Protein AF-X0Y1Q6-F1 (afdb_monomer_lite)

Radius of gyration: 17.25 Å; chains: 1; bounding box: 42×23×41 Å

Organism: NCBI:txid412755

Secondar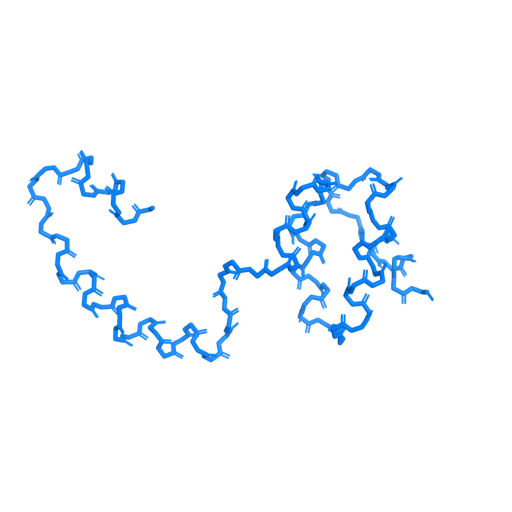y structure (DSSP, 8-state):
-HHHHHHH-TT---HHHHHHHHHHHHHHHHHH--S--HHHHHHHHTT--HHHHHHHHHHS-HHHHHHHHHHHTTS--SS--HHHHHHHT-

Sequence (90 aa):
MLNELNKRYYEFNIDPLYEFAMSRFYLLKDKYNWGPSLSYYLSAEYNIHPTYIQELLYNYPKDVVLKAINYLKNENCNSFDKKLLRRSIQ

Structure (mmCIF, N/CA/C/O backbone):
data_AF-X0Y1Q6-F1
#
_entry.id   AF-X0Y1Q6-F1
#
loop_
_atom_site.group_PDB
_atom_site.id
_atom_site.type_symbol
_atom_site.label_atom_id
_atom_site.label_alt_id
_atom_site.label_comp_id
_atom_site.label_asym_id
_atom_site.label_entity_id
_atom_site.label_seq_id
_atom_site.pdbx_PDB_ins_code
_atom_site.Cartn_x
_atom_site.Cartn_y
_atom_site.Cartn_z
_atom_site.occupancy
_atom_site.B_iso_or_equiv
_atom_site.auth_seq_id
_atom_site.auth_comp_id
_atom_site.auth_asym_id
_atom_site.auth_atom_id
_atom_site.pdbx_PDB_model_num
ATOM 1 N N . MET A 1 1 ? 12.394 4.746 -11.259 1.00 62.16 1 MET A N 1
ATOM 2 C CA . MET A 1 1 ? 13.267 3.596 -10.930 1.00 62.16 1 MET A CA 1
ATOM 3 C C . MET A 1 1 ? 14.045 3.125 -12.156 1.00 62.16 1 MET A C 1
ATOM 5 O O . MET A 1 1 ? 15.248 3.302 -12.155 1.00 62.16 1 MET A O 1
ATOM 9 N N . LEU A 1 2 ? 13.397 2.651 -13.229 1.00 68.12 2 LEU A N 1
ATOM 10 C CA . LEU A 1 2 ? 14.085 2.269 -14.482 1.00 68.12 2 LEU A CA 1
ATOM 11 C C . LEU A 1 2 ? 14.792 3.451 -15.171 1.00 68.12 2 LEU A C 1
ATOM 13 O O . LEU A 1 2 ? 15.993 3.392 -15.402 1.00 68.12 2 LEU A O 1
ATOM 17 N N . ASN A 1 3 ? 14.101 4.582 -15.347 1.00 70.12 3 ASN A N 1
ATOM 18 C CA . ASN A 1 3 ? 14.720 5.806 -15.879 1.00 70.12 3 ASN A CA 1
ATOM 19 C C . ASN A 1 3 ? 15.905 6.309 -15.033 1.00 70.12 3 ASN A C 1
ATOM 21 O O . ASN A 1 3 ? 16.818 6.927 -15.562 1.00 70.12 3 ASN A O 1
ATOM 25 N N . GLU A 1 4 ? 15.896 6.052 -13.721 1.00 76.44 4 GLU A N 1
ATOM 26 C CA . GLU A 1 4 ? 16.996 6.436 -12.825 1.00 76.44 4 GLU A CA 1
ATOM 27 C C . GLU A 1 4 ? 18.204 5.499 -12.967 1.00 76.44 4 GLU A C 1
ATOM 29 O O . GLU A 1 4 ? 19.339 5.952 -12.860 1.00 76.44 4 GLU A O 1
ATOM 34 N N . LEU A 1 5 ? 17.982 4.214 -13.267 1.00 72.81 5 LEU A N 1
ATOM 35 C CA . LEU A 1 5 ? 19.055 3.269 -13.592 1.00 72.81 5 LEU A CA 1
ATOM 36 C C . LEU A 1 5 ? 19.733 3.638 -14.916 1.00 72.81 5 LEU A C 1
ATOM 38 O O . LEU A 1 5 ? 20.958 3.683 -14.966 1.00 72.81 5 LEU A O 1
ATOM 42 N N . ASN A 1 6 ? 18.948 4.000 -15.937 1.00 72.62 6 ASN A N 1
ATOM 43 C CA . ASN A 1 6 ? 19.471 4.443 -17.235 1.00 72.62 6 ASN A CA 1
ATOM 44 C C . ASN A 1 6 ? 20.350 5.700 -17.115 1.00 72.62 6 ASN A C 1
ATOM 46 O O . ASN A 1 6 ? 21.381 5.818 -17.762 1.00 72.62 6 ASN A O 1
ATOM 50 N N . LYS A 1 7 ? 19.969 6.638 -16.237 1.00 75.00 7 LYS A N 1
ATOM 51 C CA . LYS A 1 7 ? 20.765 7.846 -15.961 1.00 75.00 7 LYS 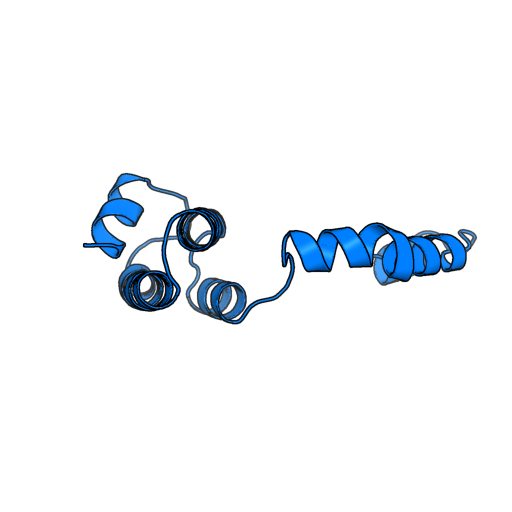A CA 1
ATOM 52 C C . LYS A 1 7 ? 22.067 7.558 -15.207 1.00 75.00 7 LYS A C 1
ATOM 54 O O . LYS A 1 7 ? 23.014 8.328 -15.331 1.00 75.00 7 LYS A O 1
ATOM 59 N N . ARG A 1 8 ? 22.100 6.510 -14.373 1.00 74.06 8 ARG A N 1
ATOM 60 C CA . ARG A 1 8 ? 23.268 6.161 -13.543 1.00 74.06 8 ARG A CA 1
ATOM 61 C C . ARG A 1 8 ? 24.291 5.299 -14.276 1.00 74.06 8 ARG A C 1
ATOM 63 O O . ARG A 1 8 ? 25.472 5.392 -13.961 1.00 74.06 8 ARG A O 1
ATOM 70 N N . TYR A 1 9 ? 23.855 4.492 -15.236 1.00 73.00 9 TYR A N 1
ATOM 71 C CA . TYR A 1 9 ? 24.713 3.587 -15.995 1.00 73.00 9 TYR A CA 1
ATOM 72 C C . TYR A 1 9 ? 24.573 3.895 -17.489 1.00 73.00 9 TYR A C 1
ATOM 74 O O . TYR A 1 9 ? 23.776 3.271 -18.180 1.00 73.00 9 TYR A O 1
ATOM 82 N N . TYR A 1 10 ? 25.349 4.870 -17.976 1.00 63.09 10 TYR A N 1
ATOM 83 C CA . TYR A 1 10 ? 25.292 5.386 -19.357 1.00 63.09 10 TYR A CA 1
ATOM 84 C C . TYR A 1 10 ? 25.552 4.333 -20.454 1.00 63.09 10 TYR A C 1
ATOM 86 O O . TYR A 1 10 ? 25.205 4.567 -21.607 1.00 63.09 10 TYR A O 1
ATOM 94 N N . GLU A 1 11 ? 26.134 3.180 -20.114 1.00 70.38 11 GLU A N 1
ATOM 95 C CA . GLU A 1 11 ? 26.425 2.083 -21.052 1.00 70.38 11 GLU A CA 1
ATOM 96 C C . GLU A 1 11 ? 25.424 0.918 -20.967 1.00 70.38 11 GLU A C 1
ATOM 98 O O . GLU A 1 11 ? 25.550 -0.071 -21.689 1.00 70.38 11 GLU A O 1
ATOM 103 N N . PHE A 1 12 ? 24.425 0.992 -20.083 1.00 75.56 12 PHE A N 1
ATOM 104 C CA . PHE A 1 12 ? 23.467 -0.094 -19.915 1.00 75.56 12 PHE A CA 1
ATOM 105 C C . PHE A 1 12 ? 22.302 0.057 -20.894 1.00 75.56 12 PHE A C 1
ATOM 107 O O . PHE A 1 12 ? 21.458 0.937 -20.734 1.00 75.56 12 PHE A O 1
ATOM 114 N N . ASN A 1 13 ? 22.216 -0.833 -21.887 1.00 82.25 13 ASN A N 1
ATOM 115 C CA . ASN A 1 13 ? 21.027 -0.915 -22.731 1.00 82.25 13 ASN A CA 1
ATOM 116 C C . ASN A 1 13 ? 19.823 -1.375 -21.890 1.00 82.25 13 ASN A C 1
ATOM 118 O O . ASN A 1 13 ? 19.721 -2.543 -21.510 1.00 82.25 13 ASN A O 1
ATOM 122 N N . ILE A 1 14 ? 18.916 -0.444 -21.598 1.00 86.25 14 ILE A N 1
ATOM 123 C CA . ILE A 1 14 ? 17.736 -0.681 -20.766 1.00 86.25 14 ILE A CA 1
ATOM 124 C C . ILE A 1 14 ? 16.528 -1.212 -21.556 1.00 86.25 14 ILE A C 1
ATOM 126 O O . ILE A 1 14 ? 15.571 -1.687 -20.942 1.00 86.25 14 ILE A O 1
ATOM 130 N N . ASP A 1 15 ? 16.569 -1.192 -22.891 1.00 87.56 15 ASP A N 1
ATOM 131 C CA . ASP A 1 15 ? 15.447 -1.603 -23.747 1.00 87.56 15 ASP A CA 1
ATOM 132 C C . ASP A 1 15 ? 14.955 -3.034 -23.457 1.00 87.56 15 ASP A C 1
ATOM 134 O O . ASP A 1 15 ? 13.750 -3.208 -23.253 1.00 87.56 15 ASP A O 1
ATOM 138 N N . PRO A 1 16 ? 15.830 -4.050 -23.279 1.00 89.75 16 PRO A N 1
ATOM 139 C CA . PRO A 1 16 ? 15.386 -5.398 -22.918 1.00 89.75 16 PRO A CA 1
ATOM 140 C C . PRO A 1 16 ? 14.650 -5.447 -21.573 1.00 89.75 16 PRO A C 1
ATOM 142 O O . PRO A 1 16 ? 13.761 -6.272 -21.363 1.00 89.75 16 PRO A O 1
ATOM 145 N N . LEU A 1 17 ? 15.005 -4.560 -20.640 1.00 87.25 17 LEU A N 1
ATOM 146 C CA . LEU A 1 17 ? 14.364 -4.488 -19.333 1.00 87.25 17 LEU A CA 1
ATOM 147 C C . LEU A 1 17 ? 12.989 -3.818 -19.423 1.00 87.25 17 LEU A C 1
ATOM 149 O O . LEU A 1 17 ? 12.069 -4.236 -18.714 1.00 87.25 17 LEU A O 1
ATOM 153 N N . TYR A 1 18 ? 12.819 -2.833 -20.309 1.00 87.75 18 TYR A N 1
ATOM 154 C CA . TYR A 1 18 ? 11.499 -2.287 -20.626 1.00 87.75 18 TYR A CA 1
ATOM 155 C C . TYR A 1 18 ? 10.602 -3.333 -21.279 1.00 87.75 18 TYR A C 1
ATOM 157 O O . TYR A 1 18 ? 9.480 -3.527 -20.810 1.00 87.75 18 TYR A O 1
ATOM 165 N N . GLU A 1 19 ? 11.095 -4.061 -22.282 1.00 90.44 19 GLU A N 1
ATOM 166 C CA . GLU A 1 19 ? 10.340 -5.146 -22.919 1.00 90.44 19 GLU A CA 1
ATOM 167 C C . GLU A 1 19 ? 9.931 -6.217 -21.905 1.00 90.44 19 GLU A C 1
ATOM 169 O O . GLU A 1 19 ? 8.775 -6.651 -21.868 1.00 90.44 19 GLU A O 1
ATOM 174 N N . PHE A 1 20 ? 10.851 -6.608 -21.021 1.00 89.81 20 PHE A N 1
ATOM 175 C CA . PHE A 1 20 ? 10.569 -7.572 -19.964 1.00 89.81 20 PHE A CA 1
ATOM 176 C C . PHE A 1 20 ? 9.521 -7.050 -18.971 1.00 89.81 20 PHE A C 1
ATOM 178 O O . PHE A 1 20 ? 8.595 -7.777 -18.597 1.00 89.81 20 PHE A O 1
ATOM 185 N N . ALA A 1 21 ? 9.622 -5.779 -18.574 1.00 89.44 21 ALA A N 1
ATOM 186 C CA . ALA A 1 21 ? 8.663 -5.145 -17.679 1.00 89.44 21 ALA A CA 1
ATOM 187 C C . ALA A 1 21 ? 7.264 -5.033 -18.311 1.00 89.44 21 ALA A C 1
ATOM 189 O O . ALA A 1 21 ? 6.262 -5.289 -17.641 1.00 89.44 21 ALA A O 1
ATOM 190 N N . MET A 1 22 ? 7.193 -4.688 -19.598 1.00 87.00 22 MET A N 1
ATOM 191 C CA . MET A 1 22 ? 5.941 -4.516 -20.341 1.00 87.00 22 MET A CA 1
ATOM 192 C C . MET A 1 22 ? 5.290 -5.836 -20.765 1.00 87.00 22 MET A C 1
ATOM 194 O O . MET A 1 22 ? 4.093 -5.848 -21.033 1.00 87.00 22 MET A O 1
ATOM 198 N N . SER A 1 23 ? 6.032 -6.944 -20.799 1.00 89.25 23 SER A N 1
ATOM 199 C CA . SER A 1 23 ? 5.499 -8.265 -21.154 1.00 89.25 23 SER A CA 1
ATOM 200 C C . SER A 1 23 ? 5.300 -9.155 -19.922 1.00 89.25 23 SER A C 1
ATOM 202 O O . SER A 1 23 ? 4.183 -9.354 -19.444 1.00 89.25 23 SER A O 1
ATOM 204 N N . ARG A 1 24 ? 6.395 -9.677 -19.363 1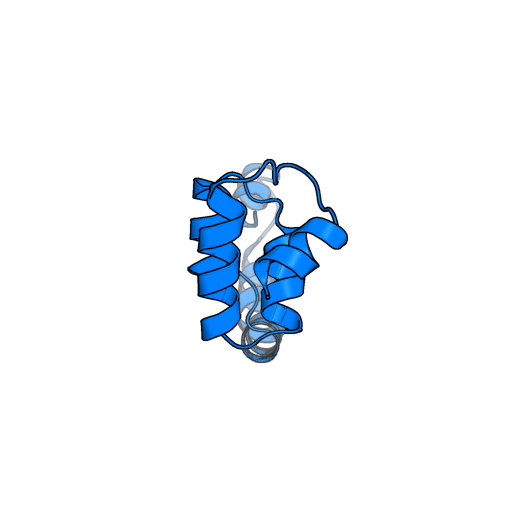.00 86.50 24 ARG A N 1
ATOM 205 C CA . ARG A 1 24 ? 6.400 -10.668 -18.278 1.00 86.50 24 ARG A CA 1
ATOM 206 C C . ARG A 1 24 ? 5.841 -10.089 -16.986 1.00 86.50 24 ARG A C 1
ATOM 208 O O . ARG A 1 24 ? 5.006 -10.719 -16.340 1.00 86.50 24 ARG A O 1
ATOM 215 N N . PHE A 1 25 ? 6.285 -8.890 -16.612 1.00 89.12 25 PHE A N 1
ATOM 216 C CA . PHE A 1 25 ? 5.811 -8.250 -15.386 1.00 89.12 25 PHE A CA 1
ATOM 217 C C . PHE A 1 25 ? 4.457 -7.573 -15.540 1.00 89.12 25 PHE A C 1
ATOM 219 O O . PHE A 1 25 ? 3.795 -7.375 -14.525 1.00 89.12 25 PHE A O 1
ATOM 226 N N . TYR A 1 26 ? 3.995 -7.295 -16.760 1.00 88.81 26 TYR A N 1
ATOM 227 C CA . TYR A 1 26 ? 2.632 -6.815 -16.967 1.00 88.81 26 TYR A CA 1
ATOM 228 C C . TYR A 1 26 ? 1.596 -7.853 -16.528 1.00 88.81 26 TYR A C 1
ATOM 230 O O . TYR A 1 26 ? 0.694 -7.511 -15.773 1.00 88.81 26 TYR A O 1
ATOM 238 N N . LEU A 1 27 ? 1.770 -9.129 -16.894 1.00 90.50 27 LEU A N 1
ATOM 239 C CA . LEU A 1 27 ? 0.861 -10.205 -16.467 1.00 90.50 27 LEU A CA 1
ATOM 240 C C . LEU A 1 27 ? 0.792 -10.341 -14.944 1.00 90.50 27 LEU A C 1
ATOM 242 O O . LEU A 1 27 ? -0.271 -10.558 -14.367 1.00 90.50 27 LEU A O 1
ATOM 246 N N . LEU A 1 28 ? 1.937 -10.212 -14.277 1.00 89.12 28 LEU A N 1
ATOM 247 C CA . LEU A 1 28 ? 1.970 -10.248 -12.822 1.00 89.12 28 LEU A CA 1
ATOM 248 C C . LEU A 1 28 ? 1.355 -8.973 -12.221 1.00 89.12 28 LEU A C 1
ATOM 250 O O . LEU A 1 28 ? 0.610 -9.066 -11.249 1.00 89.12 28 LEU A O 1
ATOM 254 N N . LYS A 1 29 ? 1.606 -7.801 -12.816 1.00 87.75 29 LYS A N 1
ATOM 255 C CA . LYS A 1 29 ? 0.988 -6.541 -12.400 1.00 87.75 29 LYS A CA 1
ATOM 256 C C . LYS A 1 29 ? -0.525 -6.620 -12.507 1.00 87.75 29 LYS A C 1
ATOM 258 O O . LYS A 1 29 ? -1.189 -6.183 -11.584 1.00 87.75 29 LYS A O 1
ATOM 263 N N . ASP A 1 30 ? -1.054 -7.185 -13.582 1.00 87.75 30 ASP A N 1
ATOM 264 C CA . ASP A 1 30 ? -2.491 -7.378 -13.769 1.00 87.75 30 ASP A CA 1
ATOM 265 C C . ASP A 1 30 ? -3.062 -8.342 -12.716 1.00 87.75 30 ASP A C 1
ATOM 267 O O . ASP A 1 30 ? -4.017 -8.017 -12.014 1.00 87.75 30 ASP A O 1
ATOM 271 N N . LYS A 1 31 ? -2.386 -9.477 -12.490 1.00 86.88 31 LYS A N 1
ATOM 272 C CA . LYS A 1 31 ? -2.799 -10.483 -11.500 1.00 86.88 31 LYS A CA 1
ATOM 273 C C . LYS A 1 31 ? -2.835 -9.961 -10.060 1.00 86.88 31 LYS A C 1
ATOM 275 O O . LYS A 1 31 ? -3.735 -10.312 -9.303 1.00 86.88 31 LYS A O 1
ATOM 280 N N . TYR A 1 32 ? -1.827 -9.198 -9.652 1.00 83.56 32 TYR A N 1
ATOM 281 C CA . TYR A 1 32 ? -1.653 -8.757 -8.260 1.00 83.56 32 TYR A CA 1
ATOM 282 C C . TYR A 1 32 ? -2.014 -7.281 -8.045 1.00 83.56 32 TYR A C 1
ATOM 284 O O . TYR A 1 32 ? -1.988 -6.801 -6.914 1.00 83.56 32 TYR A O 1
ATOM 292 N N . ASN A 1 33 ? -2.331 -6.567 -9.125 1.00 79.69 33 ASN A N 1
ATOM 293 C CA . ASN A 1 33 ? -2.746 -5.169 -9.173 1.00 79.69 33 ASN A CA 1
ATOM 294 C C . ASN A 1 33 ? -1.878 -4.216 -8.329 1.00 79.69 33 ASN A C 1
ATOM 296 O O . ASN A 1 33 ? -2.381 -3.309 -7.661 1.00 79.69 33 ASN A O 1
ATOM 300 N N . TRP A 1 34 ? -0.560 -4.440 -8.325 1.00 82.38 34 TRP A N 1
ATOM 301 C CA . TRP A 1 34 ? 0.377 -3.605 -7.578 1.00 82.38 34 TRP A CA 1
ATOM 302 C C . TRP A 1 34 ? 0.645 -2.270 -8.282 1.00 82.38 34 TRP A C 1
ATOM 304 O O . TRP A 1 34 ? 0.526 -2.126 -9.503 1.00 82.38 34 TRP A O 1
ATOM 314 N N . GLY A 1 35 ? 1.133 -1.301 -7.509 1.00 76.94 35 GLY A N 1
ATOM 315 C CA . GLY A 1 35 ? 1.521 0.018 -7.997 1.00 76.94 35 GLY A CA 1
ATOM 316 C C . GLY A 1 35 ? 0.643 1.135 -7.433 1.00 76.94 35 GLY A C 1
ATOM 317 O O . GLY A 1 35 ? -0.086 0.917 -6.464 1.00 76.94 35 GLY A O 1
ATOM 318 N N . PRO A 1 36 ? 0.745 2.348 -8.004 1.00 79.88 36 PRO A N 1
ATOM 319 C CA . PRO A 1 36 ? 0.001 3.506 -7.530 1.00 79.88 36 PRO A CA 1
ATOM 320 C C . PRO A 1 36 ? -1.504 3.241 -7.562 1.00 79.88 36 PRO A C 1
ATOM 322 O O . PRO A 1 36 ? -2.058 2.851 -8.588 1.00 79.88 36 PRO A O 1
ATOM 325 N N . SER A 1 37 ? -2.165 3.482 -6.436 1.00 87.94 37 SER A N 1
ATOM 326 C CA . SER A 1 37 ? -3.618 3.432 -6.307 1.00 87.94 37 SER A CA 1
ATOM 327 C C . SER A 1 37 ? -4.098 4.665 -5.551 1.00 87.94 37 SER A C 1
ATOM 329 O O . SER A 1 37 ? -3.319 5.302 -4.837 1.00 87.94 37 SER A O 1
ATOM 331 N N . LEU A 1 38 ? -5.388 4.989 -5.671 1.00 90.38 38 LEU A N 1
ATOM 332 C CA . LEU A 1 38 ? -5.986 6.096 -4.921 1.00 90.38 38 LEU A CA 1
ATOM 333 C C . LEU A 1 38 ? -5.762 5.939 -3.406 1.00 90.38 38 LEU A C 1
ATOM 335 O O . LEU A 1 38 ? -5.470 6.914 -2.727 1.00 90.38 38 LEU A O 1
ATOM 339 N N . SER A 1 39 ? -5.823 4.710 -2.885 1.00 92.62 39 SER A N 1
ATOM 340 C CA . SER A 1 39 ? -5.570 4.419 -1.469 1.00 92.62 39 SER A CA 1
ATOM 341 C C . SER A 1 39 ? -4.131 4.730 -1.054 1.00 92.62 39 SER A C 1
ATOM 343 O O . SER A 1 39 ? -3.919 5.329 -0.003 1.00 92.62 39 SER A O 1
ATOM 345 N N . TYR A 1 40 ? -3.145 4.373 -1.885 1.00 93.06 40 TYR A N 1
ATOM 346 C CA . TYR A 1 40 ? -1.744 4.719 -1.627 1.00 93.06 40 TYR A CA 1
ATOM 347 C C . TYR A 1 40 ? -1.499 6.226 -1.717 1.00 93.06 40 TYR A C 1
ATOM 349 O O . TYR A 1 40 ? -0.795 6.772 -0.870 1.00 93.06 40 TYR A O 1
ATOM 357 N N .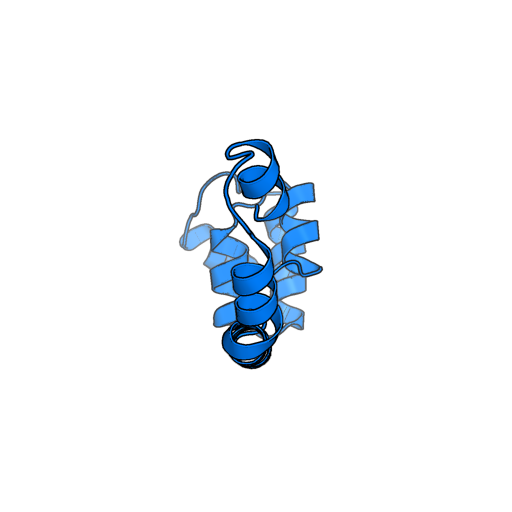 TYR A 1 41 ? -2.112 6.905 -2.690 1.00 94.19 41 TYR A N 1
ATOM 358 C CA . TYR A 1 41 ? -2.030 8.361 -2.799 1.00 94.19 41 TYR A CA 1
ATOM 359 C C . TYR A 1 41 ? -2.560 9.042 -1.530 1.00 94.19 41 TYR A C 1
ATOM 361 O O . TYR A 1 41 ? -1.825 9.774 -0.876 1.00 94.19 41 TYR A O 1
ATOM 369 N N . LEU A 1 42 ? -3.784 8.706 -1.109 1.00 94.50 42 LEU A N 1
ATOM 370 C CA . LEU A 1 42 ? -4.389 9.250 0.110 1.00 94.50 42 LEU A CA 1
ATOM 371 C C . LEU A 1 42 ? -3.550 8.965 1.361 1.00 94.50 42 LEU A C 1
ATOM 373 O O . LEU A 1 42 ? -3.432 9.824 2.228 1.00 94.50 42 LEU A O 1
ATOM 377 N N . SER A 1 43 ? -2.936 7.783 1.457 1.00 94.06 43 SER A N 1
ATOM 378 C CA . SER A 1 43 ? -2.068 7.471 2.596 1.00 94.06 43 SER A CA 1
ATOM 379 C C . SER A 1 43 ? -0.807 8.316 2.654 1.00 94.06 43 SER A C 1
ATOM 381 O O . SER A 1 43 ? -0.409 8.712 3.743 1.00 94.06 43 SER A O 1
ATOM 383 N N . ALA A 1 44 ? -0.205 8.623 1.503 1.00 93.12 44 ALA A N 1
ATOM 384 C CA . ALA A 1 44 ? 0.972 9.475 1.446 1.00 93.12 44 ALA A CA 1
ATOM 385 C C . ALA A 1 44 ? 0.610 10.911 1.852 1.00 93.12 44 ALA A C 1
ATOM 387 O O . ALA A 1 44 ? 1.274 11.484 2.709 1.00 93.12 44 ALA A O 1
ATOM 388 N N . GLU A 1 45 ? -0.498 11.440 1.321 1.00 95.44 45 GLU A N 1
ATOM 389 C CA . GLU A 1 45 ? -1.027 12.764 1.683 1.00 95.44 45 GLU A CA 1
ATOM 390 C C . GLU A 1 45 ? -1.353 12.878 3.183 1.00 95.44 45 GLU A C 1
ATOM 392 O O . GLU A 1 45 ? -1.195 13.940 3.782 1.00 95.44 45 GLU A O 1
ATOM 397 N N . TYR A 1 46 ? -1.805 11.788 3.811 1.00 96.19 46 TYR A N 1
ATOM 398 C CA . TYR A 1 46 ? -2.176 11.755 5.231 1.00 96.19 46 TYR A CA 1
ATOM 399 C C . TYR A 1 46 ? -1.074 11.228 6.160 1.00 96.19 46 TYR A C 1
ATOM 401 O O . TYR A 1 46 ? -1.337 11.030 7.343 1.00 96.19 46 TYR A O 1
ATOM 409 N N . ASN A 1 47 ? 0.151 11.015 5.665 1.00 95.50 47 ASN A N 1
ATOM 410 C CA . ASN A 1 47 ? 1.269 10.452 6.438 1.00 95.50 47 ASN A CA 1
ATOM 411 C C . ASN A 1 47 ? 0.933 9.114 7.138 1.00 95.50 47 ASN A C 1
ATOM 413 O O . ASN A 1 47 ? 1.375 8.830 8.251 1.00 95.50 47 ASN A O 1
ATOM 417 N N . ILE A 1 48 ? 0.137 8.269 6.484 1.00 97.44 48 ILE A N 1
ATOM 418 C CA . ILE A 1 48 ? -0.208 6.932 6.969 1.00 97.44 48 ILE A CA 1
ATOM 419 C C . ILE A 1 48 ? 0.857 5.946 6.480 1.00 97.44 48 ILE A C 1
ATOM 421 O O . ILE A 1 48 ? 1.105 5.826 5.279 1.00 97.44 48 ILE A O 1
ATOM 425 N N . HIS A 1 49 ? 1.461 5.194 7.402 1.00 96.56 49 HIS A N 1
ATOM 426 C CA . HIS A 1 49 ? 2.490 4.210 7.080 1.00 96.56 49 HIS A CA 1
ATOM 427 C C . HIS A 1 49 ? 1.972 3.182 6.052 1.00 96.56 49 HIS A C 1
ATOM 429 O O . HIS A 1 49 ? 0.886 2.620 6.250 1.00 96.56 49 HIS A O 1
ATOM 435 N N . PRO A 1 50 ? 2.742 2.855 4.993 1.00 94.56 50 PRO A N 1
ATOM 436 C CA . PRO A 1 50 ? 2.288 1.991 3.899 1.00 94.56 50 PRO A CA 1
ATOM 437 C C . PRO A 1 50 ? 1.722 0.635 4.336 1.00 94.56 50 PRO A C 1
ATOM 439 O O . PRO A 1 50 ? 0.794 0.126 3.711 1.00 94.56 50 PRO A O 1
ATOM 442 N N . THR A 1 51 ? 2.230 0.061 5.431 1.00 96.44 51 THR A N 1
ATOM 443 C CA . THR A 1 51 ? 1.741 -1.220 5.972 1.00 96.44 51 THR A CA 1
ATOM 444 C C . THR A 1 51 ? 0.260 -1.186 6.355 1.00 96.44 51 THR A C 1
ATOM 446 O O . THR A 1 51 ? -0.414 -2.195 6.181 1.00 96.44 51 THR A O 1
ATOM 449 N N . TYR A 1 52 ? -0.297 -0.049 6.796 1.00 97.25 52 TYR A N 1
ATOM 450 C CA . TYR A 1 52 ? -1.745 0.039 7.030 1.00 97.25 52 TYR A CA 1
ATOM 451 C C . TYR A 1 52 ? -2.528 -0.187 5.739 1.00 97.25 52 TYR A C 1
ATOM 453 O O . TYR A 1 52 ? -3.472 -0.969 5.720 1.00 97.25 52 TYR A O 1
ATOM 461 N N . ILE A 1 53 ? -2.120 0.464 4.648 1.00 95.25 53 ILE A N 1
ATOM 462 C CA . ILE A 1 53 ? -2.790 0.329 3.352 1.00 95.25 53 ILE A CA 1
ATOM 463 C C . ILE A 1 53 ? -2.608 -1.071 2.779 1.00 95.25 53 ILE A C 1
ATOM 465 O O . ILE A 1 53 ? -3.553 -1.612 2.215 1.00 95.25 53 ILE A O 1
ATOM 469 N N . GLN A 1 54 ? -1.436 -1.681 2.958 1.00 93.56 54 GLN A N 1
ATOM 470 C CA . GLN A 1 54 ? -1.187 -3.070 2.557 1.00 93.56 54 GLN A CA 1
ATOM 471 C C . GLN A 1 54 ? -2.140 -4.036 3.263 1.00 93.56 54 GLN A C 1
ATOM 473 O O . GLN A 1 54 ? -2.825 -4.812 2.600 1.00 93.56 54 GLN A O 1
ATOM 478 N N . GLU A 1 55 ? -2.234 -3.945 4.591 1.00 95.56 55 GLU A N 1
ATOM 479 C CA . GLU A 1 55 ? -3.131 -4.784 5.389 1.00 95.56 55 GLU A CA 1
ATOM 480 C C . GLU A 1 55 ? -4.603 -4.550 5.029 1.00 95.56 55 GLU A C 1
ATOM 482 O O . GLU A 1 55 ? -5.372 -5.507 4.936 1.00 95.56 55 GLU A O 1
ATOM 487 N N . LEU A 1 56 ? -4.990 -3.292 4.791 1.00 95.31 56 LEU A N 1
ATOM 488 C CA . LEU A 1 56 ? -6.349 -2.921 4.401 1.00 95.31 56 LEU A CA 1
ATOM 489 C C . LEU A 1 56 ? -6.718 -3.473 3.019 1.00 95.31 56 LEU A C 1
ATOM 491 O O . LEU A 1 56 ? -7.754 -4.113 2.880 1.00 95.31 56 LEU A O 1
ATOM 495 N N . LEU A 1 57 ? -5.867 -3.269 2.010 1.00 92.50 57 LEU A N 1
ATOM 496 C CA . LEU A 1 57 ? -6.120 -3.724 0.639 1.00 92.50 57 LEU A CA 1
ATOM 497 C C . LEU A 1 57 ? -6.103 -5.250 0.502 1.00 92.50 57 LEU A C 1
ATOM 499 O O . LEU A 1 57 ? -6.797 -5.780 -0.362 1.00 92.50 57 LEU A O 1
ATOM 503 N N . TYR A 1 58 ? -5.308 -5.946 1.319 1.00 91.38 58 TYR A N 1
ATOM 504 C CA . TYR A 1 58 ? -5.207 -7.404 1.264 1.00 91.38 58 TYR A CA 1
ATOM 505 C C . TYR A 1 58 ? -6.372 -8.105 1.974 1.00 91.38 58 TYR A C 1
ATOM 507 O O . TYR A 1 58 ? -6.834 -9.143 1.507 1.00 91.38 58 TYR A O 1
ATOM 515 N N . ASN A 1 59 ? -6.853 -7.546 3.090 1.00 94.69 59 ASN A N 1
ATOM 516 C CA . ASN A 1 59 ? -7.791 -8.245 3.974 1.00 94.69 59 ASN A CA 1
ATOM 517 C C . ASN A 1 59 ? -9.219 -7.675 3.985 1.00 94.69 59 ASN A C 1
ATOM 519 O O . ASN A 1 59 ? -10.102 -8.320 4.547 1.00 94.69 59 ASN A O 1
ATOM 523 N N . TYR A 1 60 ? -9.469 -6.488 3.418 1.00 94.81 60 TYR A N 1
ATOM 524 C CA . TYR A 1 60 ? -10.751 -5.793 3.578 1.00 94.81 60 TYR A CA 1
ATOM 525 C C . TYR A 1 60 ? -11.312 -5.251 2.252 1.00 94.81 60 TYR A C 1
ATOM 527 O O . TYR A 1 60 ? -10.558 -4.886 1.347 1.00 94.81 60 TYR A O 1
ATOM 535 N N . PRO A 1 61 ? -12.650 -5.172 2.113 1.00 93.81 61 PRO A N 1
ATOM 536 C CA . PRO A 1 61 ? -13.286 -4.616 0.924 1.00 93.81 61 PRO A CA 1
ATOM 537 C C . PRO A 1 61 ? -13.101 -3.092 0.836 1.00 93.81 61 PRO A C 1
ATOM 539 O O . PRO A 1 61 ? -12.831 -2.407 1.824 1.00 93.81 61 PRO A O 1
ATOM 542 N N . LYS A 1 62 ? -13.264 -2.541 -0.374 1.00 91.06 62 LYS A N 1
ATOM 543 C CA . LYS A 1 62 ? -12.955 -1.132 -0.692 1.00 91.06 62 LYS A CA 1
ATOM 544 C C . LYS A 1 62 ? -13.686 -0.111 0.191 1.00 91.06 62 LYS A C 1
ATOM 546 O O . LYS A 1 62 ? -13.131 0.951 0.466 1.00 91.06 62 LYS A O 1
ATOM 551 N N . ASP A 1 63 ? -14.908 -0.405 0.622 1.00 92.88 63 ASP A N 1
ATOM 552 C CA . ASP A 1 63 ? -15.695 0.470 1.496 1.00 92.88 63 ASP A CA 1
ATOM 553 C C . ASP A 1 63 ? -15.095 0.565 2.909 1.00 92.88 63 ASP A C 1
ATOM 555 O O . ASP A 1 63 ? -15.037 1.657 3.478 1.00 92.88 63 ASP A O 1
ATOM 559 N N . VAL A 1 64 ? -14.571 -0.546 3.440 1.00 96.19 64 VAL A N 1
ATOM 560 C CA . VAL A 1 64 ? -13.843 -0.580 4.719 1.00 96.19 64 VAL A CA 1
ATOM 561 C C . VAL A 1 64 ? -12.498 0.126 4.588 1.00 96.19 64 VAL A C 1
ATOM 563 O O . VAL A 1 64 ? -12.142 0.915 5.458 1.00 96.19 64 VAL A O 1
ATOM 566 N N . VAL A 1 65 ? -11.781 -0.080 3.477 1.00 95.81 65 VAL A N 1
ATOM 567 C CA . VAL A 1 65 ? -10.501 0.602 3.209 1.00 95.81 65 VAL A CA 1
ATOM 568 C C . VAL A 1 65 ? -10.668 2.123 3.281 1.00 95.81 65 VAL A C 1
ATOM 570 O O . VAL A 1 65 ? -9.884 2.794 3.949 1.00 95.81 65 VAL A O 1
ATOM 573 N N . LEU A 1 66 ? -11.697 2.683 2.634 1.00 95.19 66 LEU A N 1
ATOM 574 C CA . LEU A 1 66 ? -11.922 4.131 2.632 1.00 95.19 66 LEU A CA 1
ATOM 575 C C . LEU A 1 66 ? -12.290 4.668 4.025 1.00 95.19 66 LEU A C 1
ATOM 577 O O . LEU A 1 66 ? -11.771 5.707 4.435 1.00 95.19 66 LEU A O 1
ATOM 581 N N . LYS A 1 67 ? -13.149 3.955 4.767 1.00 96.12 67 LYS A N 1
ATOM 582 C CA . LYS A 1 67 ? -13.493 4.305 6.157 1.00 96.12 67 LYS A CA 1
ATOM 583 C C . LYS A 1 67 ? -12.255 4.299 7.054 1.00 96.12 67 LYS A C 1
ATOM 585 O O . LYS A 1 67 ? -12.017 5.269 7.771 1.00 96.12 67 LYS A O 1
ATOM 590 N N . ALA A 1 68 ? -11.429 3.264 6.938 1.00 97.44 68 ALA A N 1
ATOM 591 C CA . ALA A 1 68 ? -10.206 3.127 7.711 1.00 97.44 68 ALA A CA 1
ATOM 592 C C . ALA A 1 68 ? -9.185 4.226 7.394 1.00 97.44 68 ALA A C 1
ATOM 594 O O . ALA A 1 68 ? -8.599 4.786 8.315 1.00 97.44 68 ALA A O 1
ATOM 595 N N . ILE A 1 69 ? -9.002 4.596 6.121 1.00 96.81 69 ILE A N 1
ATOM 596 C CA . ILE A 1 69 ? -8.132 5.722 5.734 1.00 96.81 69 ILE A CA 1
ATOM 597 C C . ILE A 1 69 ? -8.619 7.032 6.366 1.00 96.81 69 ILE A C 1
ATOM 599 O O . ILE A 1 69 ? -7.813 7.781 6.918 1.00 96.81 69 ILE A O 1
ATOM 603 N N . ASN A 1 70 ? -9.929 7.297 6.330 1.00 96.00 70 ASN A N 1
ATOM 604 C CA . ASN A 1 70 ? -10.507 8.501 6.933 1.00 96.00 70 ASN A CA 1
ATOM 605 C C . ASN A 1 70 ? -10.317 8.551 8.454 1.00 96.00 70 ASN A C 1
ATOM 607 O O . ASN A 1 70 ? -10.093 9.630 8.999 1.00 96.00 70 ASN A O 1
ATOM 611 N N . TYR A 1 71 ? -10.377 7.402 9.130 1.00 96.94 71 TYR A N 1
ATOM 612 C CA . TYR A 1 71 ? -10.065 7.300 10.554 1.00 96.94 71 TYR A CA 1
ATOM 613 C C . TYR A 1 71 ? -8.574 7.563 10.823 1.00 96.94 71 TYR A C 1
ATOM 615 O O . TYR A 1 71 ? -8.229 8.451 11.600 1.00 96.94 71 TYR A O 1
ATOM 623 N N . LEU A 1 72 ? -7.690 6.835 10.131 1.00 97.06 72 LEU A N 1
ATOM 624 C CA . LEU A 1 72 ? -6.236 6.877 10.333 1.00 97.06 72 LEU A CA 1
ATOM 625 C C . LEU A 1 72 ? -5.627 8.255 10.043 1.00 97.06 72 LEU A C 1
ATOM 627 O O . LEU A 1 72 ? -4.622 8.610 10.652 1.00 97.06 72 LEU A O 1
ATOM 631 N N . LYS A 1 73 ? -6.247 9.054 9.166 1.00 96.06 73 LYS A N 1
ATOM 632 C CA . LYS A 1 73 ? -5.833 10.437 8.880 1.00 96.06 73 LYS A CA 1
ATOM 633 C C . LYS A 1 73 ? -5.692 11.304 10.140 1.00 96.06 73 LYS A C 1
ATOM 635 O O . LYS A 1 73 ? -4.880 12.223 10.147 1.00 96.06 73 LYS A O 1
ATOM 640 N N . ASN A 1 74 ? -6.492 11.046 11.175 1.00 95.31 74 ASN A N 1
ATOM 641 C CA . ASN A 1 74 ? -6.510 11.850 12.402 1.00 95.31 74 ASN A CA 1
ATOM 642 C C . ASN A 1 74 ? -5.644 11.254 13.527 1.00 95.31 74 ASN A C 1
ATOM 644 O O . ASN A 1 74 ? -5.649 11.767 14.643 1.00 95.31 74 ASN A O 1
ATOM 648 N N . GLU A 1 75 ? -4.913 10.175 13.249 1.00 95.44 75 GLU A N 1
ATOM 649 C CA . GLU A 1 75 ? -4.130 9.413 14.222 1.00 95.44 75 GLU A CA 1
ATOM 650 C C . GLU A 1 75 ? -2.631 9.478 13.884 1.00 95.44 75 GLU A C 1
ATOM 652 O O . GLU A 1 75 ? -2.239 9.761 12.751 1.00 95.44 75 GLU A O 1
ATOM 657 N N . ASN A 1 76 ? -1.757 9.178 14.851 1.00 92.38 76 ASN A N 1
ATOM 658 C CA . ASN A 1 76 ? -0.317 9.099 14.583 1.00 92.38 76 ASN A CA 1
ATOM 659 C C . ASN A 1 76 ? 0.034 7.779 13.880 1.00 92.38 76 ASN A C 1
ATOM 661 O O . ASN A 1 76 ? 0.321 6.770 14.525 1.00 92.38 76 ASN A O 1
ATOM 665 N N . CYS A 1 77 ? 0.020 7.807 12.550 1.00 93.69 77 CYS A N 1
ATOM 666 C CA . CYS A 1 77 ? 0.176 6.623 11.710 1.00 93.69 77 CYS A CA 1
ATOM 667 C C . CYS A 1 77 ? 1.557 6.490 11.058 1.00 93.69 77 CYS A C 1
ATOM 669 O O . CYS A 1 77 ? 1.689 5.703 10.128 1.00 93.69 77 CYS A O 1
ATOM 671 N N . ASN A 1 78 ? 2.587 7.202 11.531 1.00 92.44 78 ASN A N 1
ATOM 672 C CA . ASN A 1 78 ? 3.938 7.172 10.942 1.00 92.44 78 ASN A CA 1
ATOM 673 C C . ASN A 1 78 ? 4.640 5.807 11.056 1.00 92.44 78 ASN A C 1
ATOM 675 O O . ASN A 1 78 ? 5.588 5.524 10.325 1.00 92.44 78 ASN A O 1
ATOM 679 N N . SER A 1 79 ? 4.174 4.950 11.963 1.00 95.12 79 SER A N 1
ATOM 680 C CA . SER A 1 79 ? 4.601 3.561 12.103 1.00 95.12 79 SER A CA 1
ATOM 681 C C . SER A 1 79 ? 3.388 2.645 12.242 1.00 95.12 79 SER A C 1
ATOM 683 O O . SER A 1 79 ? 2.288 3.063 12.616 1.00 95.12 79 SER A O 1
ATOM 685 N N . PHE A 1 80 ? 3.577 1.375 11.898 1.00 96.88 80 PHE A N 1
ATOM 686 C CA . PHE A 1 80 ? 2.501 0.398 11.946 1.00 96.88 80 PHE A CA 1
ATOM 687 C C . PHE A 1 80 ? 2.201 -0.071 13.379 1.00 96.88 80 PHE A C 1
ATOM 689 O O . PHE A 1 80 ? 3.075 -0.597 14.065 1.00 96.88 80 PHE A O 1
ATOM 696 N N . ASP A 1 81 ? 0.935 0.041 13.782 1.00 97.19 81 ASP A N 1
ATOM 697 C CA . ASP A 1 81 ? 0.361 -0.515 15.004 1.00 97.19 81 ASP A CA 1
ATOM 698 C C . ASP A 1 81 ? -0.893 -1.332 14.655 1.00 97.19 81 ASP A C 1
ATOM 700 O O . ASP A 1 81 ? -1.932 -0.824 14.222 1.00 97.19 81 ASP A O 1
ATOM 704 N N . LYS A 1 82 ? -0.815 -2.637 14.916 1.00 96.31 82 LYS A N 1
ATOM 705 C CA . LYS A 1 82 ? -1.906 -3.586 14.680 1.00 96.31 82 LYS A CA 1
ATOM 706 C C . LYS A 1 82 ? -3.165 -3.269 15.498 1.00 96.31 82 LYS A C 1
ATOM 708 O O . LYS A 1 82 ? -4.268 -3.592 15.057 1.00 96.31 82 LYS A O 1
ATOM 713 N N . LYS A 1 83 ? -3.039 -2.670 16.688 1.00 96.88 83 LYS A N 1
ATOM 714 C CA . LYS A 1 83 ? -4.197 -2.249 17.496 1.00 96.88 83 LYS A CA 1
ATOM 715 C C . LYS A 1 83 ? -4.891 -1.050 16.866 1.00 96.88 83 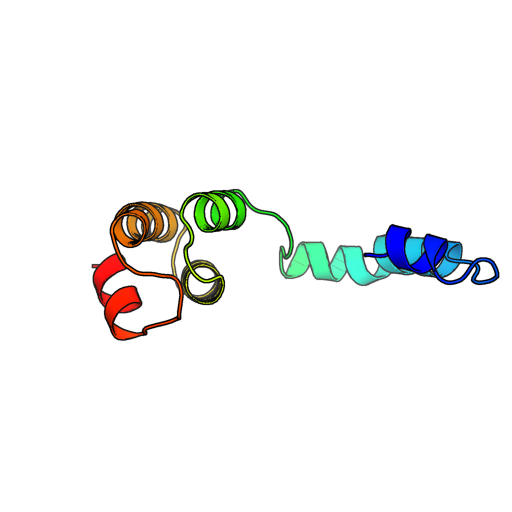LYS A C 1
ATOM 717 O O . LYS A 1 83 ? -6.118 -1.018 16.842 1.00 96.88 83 LYS A O 1
ATOM 722 N N . LEU A 1 84 ? -4.129 -0.092 16.343 1.00 97.12 84 LEU A N 1
ATOM 723 C CA . LEU A 1 84 ? -4.684 1.056 15.632 1.00 97.12 84 LEU A CA 1
ATOM 724 C C . LEU A 1 84 ? -5.392 0.629 14.339 1.00 97.12 84 LEU A C 1
ATOM 726 O O . LEU A 1 84 ? -6.527 1.041 14.119 1.00 97.12 84 LEU A O 1
ATOM 730 N N . LEU A 1 85 ? -4.798 -0.289 13.566 1.00 97.25 85 LEU A N 1
ATOM 731 C CA . LEU A 1 85 ? -5.453 -0.889 12.394 1.00 97.25 85 LEU A CA 1
ATOM 732 C C . LEU A 1 85 ? -6.796 -1.536 12.762 1.00 97.25 85 LEU A C 1
ATOM 734 O O . LEU A 1 85 ? -7.782 -1.370 12.060 1.00 97.25 85 LEU A O 1
ATOM 738 N N . ARG A 1 86 ? -6.854 -2.277 13.875 1.00 96.50 86 ARG A N 1
ATOM 739 C CA . ARG A 1 86 ? -8.103 -2.906 14.331 1.00 96.50 86 ARG A CA 1
ATOM 740 C C . ARG A 1 86 ? -9.175 -1.894 14.729 1.00 96.50 86 ARG A C 1
ATOM 742 O O . ARG A 1 86 ? -10.348 -2.196 14.569 1.00 96.50 86 ARG A O 1
ATOM 749 N N . ARG A 1 87 ? -8.786 -0.729 15.252 1.00 96.56 87 ARG A N 1
ATOM 750 C CA . ARG A 1 87 ?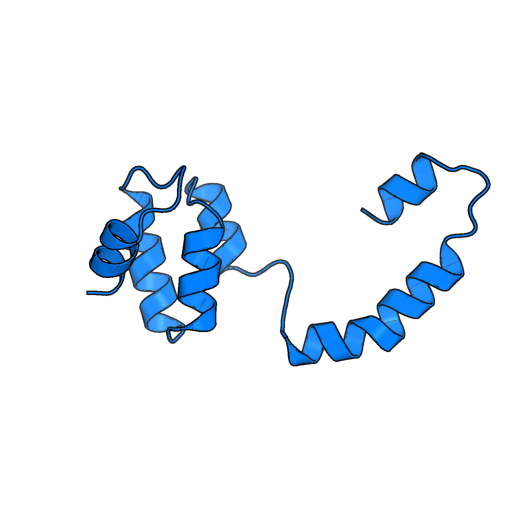 -9.726 0.350 15.588 1.00 96.56 87 ARG A CA 1
ATOM 751 C C . ARG A 1 87 ? -10.250 1.066 14.347 1.00 96.56 87 ARG A C 1
ATOM 753 O O . ARG A 1 87 ? -11.392 1.492 14.358 1.00 96.56 87 ARG A O 1
ATOM 760 N N . SER A 1 88 ? -9.452 1.168 13.283 1.00 95.81 88 SER A N 1
ATOM 761 C CA . SER A 1 88 ? -9.857 1.880 12.065 1.00 95.81 88 SER A CA 1
ATOM 762 C C . SER A 1 88 ? -10.875 1.129 11.199 1.00 95.81 88 SER A C 1
ATOM 764 O O . SER A 1 88 ? -11.505 1.735 10.338 1.00 95.81 88 SER A O 1
ATOM 766 N N . ILE A 1 89 ? -11.026 -0.180 11.412 1.00 94.69 89 ILE A N 1
ATOM 767 C CA . ILE A 1 89 ? -11.949 -1.060 10.673 1.00 94.69 89 ILE A CA 1
ATOM 768 C C . ILE A 1 89 ? -13.239 -1.391 11.443 1.00 94.69 89 ILE A C 1
ATOM 770 O O . ILE A 1 89 ? -14.082 -2.108 10.901 1.00 94.69 89 ILE A O 1
ATOM 774 N N . GLN A 1 90 ? -13.355 -0.944 12.699 1.00 83.19 90 GLN A N 1
ATOM 775 C CA . GLN A 1 90 ? -14.569 -1.064 13.519 1.00 83.19 90 GLN A CA 1
ATOM 776 C C . GLN A 1 90 ? -15.557 0.045 13.165 1.00 83.19 90 GLN A C 1
ATOM 778 O O . GLN A 1 90 ? -16.766 -0.268 13.113 1.00 83.19 90 GLN A O 1
#

Foldseek 3Di:
DLVVVCVVDVPDDCVVVVVCCVPVVVVVCVVVVDDDDPLVVLCVVLLADVVLLVCCVVPHDPVLSVQLSVQCSVDDRNDDDPVSSVVSSD

pLDDT: mean 89.39, std 8.61, range [62.16, 97.44]